Protein AF-A0A6P7G883-F1 (afdb_monomer_lite)

Secondary structure (DSSP, 8-state):
-EEEEETT---SSSSPEEEEE-------TT------PPPB-GGGGGSHHHHHHHHHHHHHH----TTS-HHHHHHHHHHHHHHHIIIII-BPPPPPTTTT--HHHHHHHHHHHHHHHHHHHS--HHHHHHHHHHHHHHHHHHHHHHHHHHHHHHHHHHTT-

pLDDT: mean 88.15, std 8.31, range [55.75, 97.44]

Foldseek 3Di:
DDKDWDLLDPPVDPDTDIDDDDDDPDDCVVVPPPPPDFAWQCVCVVDVVLVVQLVVQLVVQLDDDPVDDPVVSVVSSVVSNVCSRCVRRNGDDDPDPCPLCDPVLVVLVVQLSVLSVVCSVPPDPVSVVSNVVSVVVSVVSSVVSVVVVVVVVVVVVVVVD

Organism: NCBI:txid50390

Radius of gyration: 27.01 Å; chains: 1; bounding box: 56×46×68 Å

Structure (mmCIF, N/CA/C/O backbone):
data_AF-A0A6P7G883-F1
#
_entry.id   AF-A0A6P7G883-F1
#
loop_
_atom_site.group_PDB
_atom_site.id
_atom_site.type_symbol
_atom_site.label_atom_id
_atom_site.label_alt_id
_atom_site.label_comp_id
_atom_site.label_asym_id
_atom_site.label_entity_id
_atom_site.label_seq_id
_atom_site.pdbx_PDB_ins_code
_atom_site.Cartn_x
_atom_site.Cartn_y
_atom_site.Cartn_z
_atom_site.occupancy
_atom_site.B_iso_or_equiv
_atom_site.auth_seq_id
_atom_site.auth_comp_id
_atom_site.auth_asym_id
_atom_site.auth_atom_id
_atom_site.pdbx_PDB_model_num
ATOM 1 N N . MET A 1 1 ? 5.212 23.109 22.739 1.00 70.88 1 MET A N 1
ATOM 2 C CA . MET A 1 1 ? 4.879 21.811 22.111 1.00 70.88 1 MET A CA 1
ATOM 3 C C . MET A 1 1 ? 3.368 21.744 21.975 1.00 70.88 1 MET A C 1
ATOM 5 O O . MET A 1 1 ? 2.702 22.053 22.951 1.00 70.88 1 MET A O 1
ATOM 9 N N . ASP A 1 2 ? 2.843 21.407 20.795 1.00 84.94 2 ASP A N 1
ATOM 10 C CA . ASP A 1 2 ? 1.404 21.155 20.597 1.00 84.94 2 ASP A CA 1
ATOM 11 C C . ASP A 1 2 ? 1.162 19.650 20.790 1.00 84.94 2 ASP A C 1
ATOM 13 O O . ASP A 1 2 ? 1.708 18.840 20.034 1.00 84.94 2 ASP A O 1
ATOM 17 N N . VAL A 1 3 ? 0.418 19.292 21.840 1.00 90.25 3 VAL A N 1
ATOM 18 C CA . VAL A 1 3 ? 0.079 17.912 22.212 1.00 90.25 3 VAL A CA 1
ATOM 19 C C . VAL A 1 3 ? -1.433 17.755 22.136 1.00 90.25 3 VAL A C 1
ATOM 21 O O . VAL A 1 3 ? -2.174 18.509 22.763 1.00 90.25 3 VAL A O 1
ATOM 24 N N . ARG A 1 4 ? -1.904 16.755 21.387 1.00 92.75 4 ARG A N 1
ATOM 25 C CA . ARG A 1 4 ? -3.332 16.489 21.184 1.00 92.75 4 ARG A CA 1
ATOM 26 C C . ARG A 1 4 ? -3.667 15.042 21.496 1.00 92.75 4 ARG A C 1
ATOM 28 O O . ARG A 1 4 ? -2.953 14.126 21.097 1.00 92.75 4 ARG A O 1
ATOM 35 N N . THR A 1 5 ? -4.790 14.844 22.178 1.00 91.88 5 THR A N 1
ATOM 36 C CA . THR A 1 5 ? -5.357 13.513 22.425 1.00 91.88 5 THR A CA 1
ATOM 37 C C . THR A 1 5 ? -6.436 13.214 21.388 1.00 91.88 5 THR A C 1
ATOM 39 O O . THR A 1 5 ? -7.430 13.933 21.291 1.00 91.88 5 THR A O 1
ATOM 42 N N . TYR A 1 6 ? -6.281 12.125 20.645 1.00 90.38 6 TYR A N 1
ATOM 43 C CA . TYR A 1 6 ? -7.198 11.679 19.599 1.00 90.38 6 TYR A CA 1
ATOM 44 C C . TYR A 1 6 ? -8.185 10.650 20.156 1.00 90.38 6 TYR A C 1
ATOM 46 O O . TYR A 1 6 ? -8.093 9.456 19.886 1.00 90.38 6 TYR A O 1
ATOM 54 N N . ARG A 1 7 ? -9.167 11.114 20.938 1.00 84.88 7 ARG A N 1
ATOM 55 C CA . ARG A 1 7 ? -10.137 10.229 21.620 1.00 84.88 7 ARG A CA 1
ATOM 56 C C . ARG A 1 7 ? -11.018 9.407 20.669 1.00 84.88 7 ARG A C 1
ATOM 58 O O . ARG A 1 7 ? -11.497 8.344 21.050 1.00 84.88 7 ARG A O 1
ATOM 65 N N . GLY A 1 8 ? -11.219 9.889 19.441 1.00 85.94 8 GLY A N 1
ATOM 66 C CA . GLY A 1 8 ? -11.975 9.189 18.398 1.00 85.94 8 GLY A CA 1
ATOM 67 C C . GLY A 1 8 ? -11.165 8.160 17.603 1.00 85.94 8 GLY A C 1
ATOM 68 O O . GLY A 1 8 ? -11.762 7.370 16.876 1.00 85.94 8 GLY A O 1
ATOM 69 N N . ALA A 1 9 ? -9.833 8.150 17.729 1.00 89.25 9 ALA A N 1
ATOM 70 C CA . ALA A 1 9 ? -8.997 7.149 17.079 1.00 89.25 9 ALA A CA 1
ATOM 71 C C . ALA A 1 9 ? -9.072 5.835 17.865 1.00 89.25 9 ALA A C 1
ATOM 73 O O . ALA A 1 9 ? -8.617 5.751 19.006 1.00 89.25 9 ALA A O 1
ATOM 74 N N . ASN A 1 10 ? -9.660 4.811 17.249 1.00 90.50 10 ASN A N 1
ATOM 75 C CA . ASN A 1 10 ? -9.668 3.470 17.807 1.00 90.50 10 ASN A CA 1
ATOM 76 C C . ASN A 1 10 ? -8.361 2.755 17.443 1.00 90.50 10 ASN A C 1
ATOM 78 O O . ASN A 1 10 ? -8.186 2.318 16.308 1.00 90.50 10 ASN A O 1
ATOM 82 N N . ILE A 1 11 ? -7.456 2.640 18.413 1.00 88.56 11 ILE A N 1
ATOM 83 C CA . ILE A 1 11 ? -6.183 1.918 18.271 1.00 88.56 11 ILE A CA 1
ATOM 84 C C . ILE A 1 11 ? -6.230 0.514 18.896 1.00 88.56 11 ILE A C 1
ATOM 86 O O . ILE A 1 11 ? -5.191 -0.102 19.104 1.00 88.56 11 ILE A O 1
ATOM 90 N N . ASP A 1 12 ? -7.428 0.011 19.227 1.00 85.31 12 ASP A N 1
ATOM 91 C CA . ASP A 1 12 ? -7.653 -1.268 19.917 1.00 85.31 12 ASP A CA 1
ATOM 92 C C . ASP A 1 12 ? -6.891 -1.415 21.264 1.00 85.31 12 ASP A C 1
ATOM 94 O O . ASP A 1 12 ? -6.704 -2.539 21.738 1.00 85.31 12 ASP A O 1
ATOM 98 N N . SER A 1 13 ? -6.507 -0.294 21.894 1.00 85.25 13 SER A N 1
ATOM 99 C CA . SER A 1 13 ? -5.886 -0.190 23.227 1.00 85.25 13 SER A CA 1
ATOM 100 C C . SER A 1 13 ? -6.857 0.436 24.240 1.00 85.25 13 SER A C 1
ATOM 102 O O . SER A 1 13 ? -7.831 1.095 23.878 1.00 85.25 13 SER A O 1
ATOM 104 N N . ASP A 1 14 ? -6.592 0.206 25.521 1.00 83.38 14 ASP A N 1
ATOM 105 C CA . ASP A 1 14 ? -7.196 0.881 26.671 1.00 83.38 14 ASP A CA 1
ATOM 106 C C . ASP A 1 14 ? -6.712 2.334 26.857 1.00 83.38 14 ASP A C 1
ATOM 108 O O . ASP A 1 14 ? -7.336 3.098 27.596 1.00 83.38 14 ASP A O 1
ATOM 112 N N . HIS A 1 15 ? -5.655 2.739 26.147 1.00 88.94 15 HIS A N 1
ATOM 113 C CA . HIS A 1 15 ? -5.113 4.093 26.159 1.00 88.94 15 HIS A CA 1
ATOM 114 C C . HIS A 1 15 ? -5.606 4.924 24.968 1.00 88.94 15 HIS A C 1
ATOM 116 O O . HIS A 1 15 ? -5.881 4.416 23.878 1.00 88.94 15 HIS A O 1
ATOM 122 N N . PHE A 1 16 ? -5.681 6.244 25.157 1.00 89.12 16 PHE A N 1
ATOM 123 C CA . PHE A 1 16 ? -5.929 7.164 24.051 1.00 89.12 16 PHE A CA 1
ATOM 124 C C . PHE A 1 16 ? -4.658 7.404 23.242 1.00 89.12 16 PHE A C 1
ATOM 126 O O . PHE A 1 16 ? -3.573 7.569 23.798 1.00 89.12 16 PHE A O 1
ATOM 133 N N . LEU A 1 17 ? -4.812 7.522 21.924 1.00 91.81 17 LEU A N 1
ATOM 134 C CA . LEU A 1 17 ? -3.730 7.973 21.062 1.00 91.81 17 LEU A CA 1
ATOM 135 C C . LEU A 1 17 ? -3.397 9.437 21.380 1.00 91.81 17 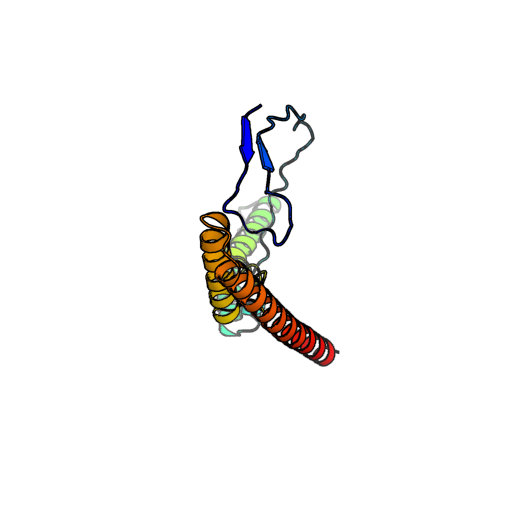LEU A C 1
ATOM 137 O O . LEU A 1 17 ? -4.238 10.323 21.212 1.00 91.81 17 LEU A O 1
ATOM 141 N N . VAL A 1 18 ? -2.164 9.700 21.806 1.00 92.88 18 VAL A N 1
ATOM 142 C CA . VAL A 1 18 ? -1.644 11.053 22.032 1.00 92.88 18 VAL A CA 1
ATOM 143 C C . VAL A 1 18 ? -0.599 11.353 20.967 1.00 92.88 18 VAL A C 1
ATOM 145 O O . VAL A 1 18 ? 0.360 10.606 20.800 1.00 92.88 18 VAL A O 1
ATOM 148 N N . GLY A 1 19 ? -0.791 12.444 20.228 1.00 92.75 19 GLY A N 1
ATOM 149 C CA . GLY A 1 19 ? 0.155 12.913 19.222 1.00 92.75 19 GLY A CA 1
ATOM 150 C C . GLY A 1 19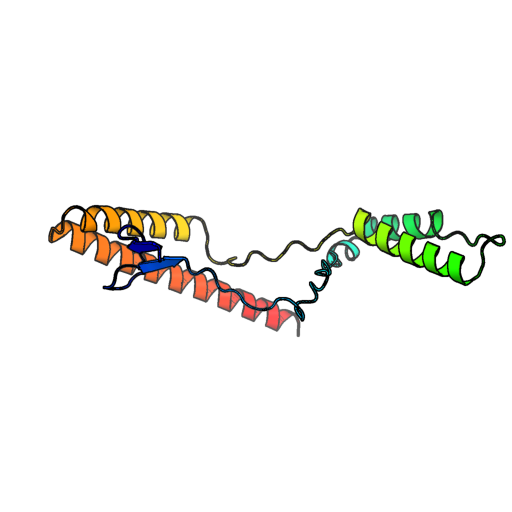 ? 0.757 14.251 19.623 1.00 92.75 19 GLY A C 1
ATOM 151 O O . GLY A 1 19 ? 0.040 15.152 20.055 1.00 92.75 19 GLY A O 1
ATOM 152 N N . THR A 1 20 ? 2.069 14.393 19.448 1.00 93.69 20 THR A N 1
ATOM 153 C CA . THR A 1 20 ? 2.793 15.656 19.634 1.00 93.69 20 THR A CA 1
ATOM 154 C C . THR A 1 20 ? 3.493 16.054 18.344 1.00 93.69 20 THR A C 1
ATOM 156 O O . THR A 1 20 ? 3.994 15.200 17.609 1.00 93.69 20 THR A O 1
ATOM 159 N N . ARG A 1 21 ? 3.533 17.355 18.048 1.00 89.94 21 ARG A N 1
ATOM 160 C CA . ARG A 1 21 ? 4.289 17.883 16.908 1.00 89.94 21 ARG A CA 1
ATOM 161 C C . ARG A 1 21 ? 5.626 18.436 17.387 1.00 89.94 21 ARG A C 1
ATOM 163 O O . ARG A 1 21 ? 5.681 19.482 18.032 1.00 89.94 21 ARG A O 1
ATOM 170 N N . ILE A 1 22 ? 6.709 17.758 17.013 1.00 88.25 22 ILE A N 1
ATOM 171 C CA . ILE A 1 22 ? 8.081 18.170 17.326 1.00 88.25 22 ILE A CA 1
ATOM 172 C C . ILE A 1 22 ? 8.765 18.634 16.040 1.00 88.25 22 ILE A C 1
ATOM 174 O O . ILE A 1 22 ? 8.775 17.925 15.035 1.00 88.25 22 ILE A O 1
ATOM 178 N N . ARG A 1 23 ? 9.353 19.836 16.061 1.00 85.00 23 ARG A N 1
ATOM 179 C CA . ARG A 1 23 ? 10.221 20.321 14.981 1.00 85.00 23 ARG A CA 1
ATOM 180 C C . ARG A 1 23 ? 11.661 19.961 15.318 1.00 85.00 23 ARG A C 1
ATOM 182 O O . ARG A 1 23 ? 12.329 20.695 16.039 1.00 85.00 23 ARG A O 1
ATOM 189 N N . ALA A 1 24 ? 12.137 18.841 14.793 1.00 81.19 24 ALA A N 1
ATOM 190 C CA . ALA A 1 24 ? 13.531 18.458 14.952 1.00 81.19 24 ALA A CA 1
ATOM 191 C C . ALA A 1 24 ? 14.412 19.279 13.989 1.00 81.19 24 ALA A C 1
ATOM 193 O O . ALA A 1 24 ? 14.169 19.299 12.781 1.00 81.19 24 ALA A O 1
ATOM 194 N N . ARG A 1 25 ? 15.431 19.973 14.512 1.00 82.94 25 ARG A N 1
ATOM 195 C CA . ARG A 1 25 ? 16.478 20.632 13.708 1.00 82.94 25 ARG A CA 1
ATOM 196 C C . ARG A 1 25 ? 17.602 19.633 13.429 1.00 82.94 25 ARG A C 1
ATOM 198 O O . ARG A 1 25 ? 18.707 19.772 13.935 1.00 82.94 25 ARG A O 1
ATOM 205 N N . ILE A 1 26 ? 17.283 18.579 12.685 1.00 81.38 26 ILE A N 1
ATOM 206 C CA . ILE A 1 26 ? 18.266 17.558 12.307 1.00 81.38 26 ILE A CA 1
ATOM 207 C C . ILE A 1 26 ? 19.018 18.063 11.077 1.00 81.38 26 ILE A C 1
ATOM 209 O O . ILE A 1 26 ? 18.398 18.551 10.129 1.00 81.38 26 ILE A O 1
ATOM 213 N N . SER A 1 27 ? 20.349 17.961 11.097 1.00 79.88 27 SER A N 1
ATOM 214 C CA . SER A 1 27 ? 21.173 18.293 9.936 1.00 79.88 27 SER A CA 1
ATOM 215 C C . SER A 1 27 ? 20.809 17.382 8.763 1.00 79.88 27 SER A C 1
ATOM 217 O O . SER A 1 27 ? 20.919 16.161 8.851 1.00 79.88 27 SER A O 1
ATOM 219 N N . ASN A 1 28 ? 20.388 17.985 7.652 1.00 71.56 28 ASN A N 1
ATOM 220 C CA . ASN A 1 28 ? 20.156 17.283 6.389 1.00 71.56 28 ASN A CA 1
ATOM 221 C C . ASN A 1 28 ? 21.397 17.305 5.483 1.00 71.56 28 ASN A C 1
ATOM 223 O O . ASN A 1 28 ? 21.291 16.918 4.326 1.00 71.56 28 ASN A O 1
ATOM 227 N N . ALA A 1 29 ? 22.560 17.741 5.985 1.00 76.94 29 ALA A N 1
ATOM 228 C CA . ALA A 1 29 ? 23.768 17.931 5.176 1.00 76.94 29 ALA A CA 1
ATOM 229 C C . ALA A 1 29 ? 24.236 16.651 4.458 1.00 76.94 29 ALA A C 1
ATOM 231 O O . ALA A 1 29 ? 24.806 16.734 3.382 1.00 76.94 29 ALA A O 1
ATOM 232 N N . LYS A 1 30 ? 23.956 15.470 5.028 1.00 68.25 30 LYS A N 1
ATOM 233 C CA . LYS A 1 30 ? 24.267 14.157 4.427 1.00 68.25 30 LYS A CA 1
ATOM 234 C C . LYS A 1 30 ? 23.072 13.486 3.750 1.00 68.25 30 LYS A C 1
ATOM 236 O O . LYS A 1 30 ? 23.163 12.337 3.332 1.00 68.25 30 LYS A O 1
ATOM 241 N N . LYS A 1 31 ? 21.914 14.148 3.703 1.00 68.88 31 LYS A N 1
ATOM 242 C CA . LYS A 1 31 ? 20.705 13.575 3.116 1.00 68.88 31 LYS A CA 1
ATOM 243 C C . LYS A 1 31 ? 20.725 13.850 1.619 1.00 68.88 31 LYS A C 1
ATOM 245 O O . LYS A 1 31 ? 19.962 14.679 1.127 1.00 68.88 31 LYS A O 1
ATOM 250 N N . GLU A 1 32 ? 21.606 13.152 0.910 1.00 71.56 32 GLU A N 1
ATOM 251 C CA . GLU A 1 32 ? 21.487 13.034 -0.536 1.00 71.56 32 GLU A CA 1
ATOM 252 C C . GLU A 1 32 ? 20.108 12.439 -0.807 1.00 71.56 32 GLU A C 1
ATOM 254 O O . GLU A 1 32 ? 19.792 11.312 -0.413 1.00 71.56 32 GLU A O 1
ATOM 259 N N . ARG A 1 33 ? 19.214 13.249 -1.379 1.00 65.06 33 ARG A N 1
ATOM 260 C CA . ARG A 1 33 ? 17.953 12.732 -1.892 1.00 65.06 33 ARG A CA 1
ATOM 261 C C . ARG A 1 33 ? 18.340 11.844 -3.060 1.00 65.06 33 ARG A C 1
ATOM 263 O O . ARG A 1 33 ? 18.535 12.354 -4.157 1.00 65.06 33 ARG A O 1
ATOM 270 N N . SER A 1 34 ? 18.464 10.541 -2.822 1.00 65.62 34 SER A N 1
ATOM 271 C CA . SER A 1 34 ? 18.529 9.607 -3.933 1.00 65.62 34 SER A CA 1
ATOM 272 C C . SER A 1 34 ? 17.288 9.851 -4.784 1.00 65.62 34 SER A C 1
ATOM 274 O O . SER A 1 34 ? 16.154 9.894 -4.285 1.00 65.62 34 SER A O 1
ATOM 276 N N . THR A 1 35 ? 17.506 10.116 -6.066 1.00 68.50 35 THR A N 1
ATOM 277 C CA . THR A 1 35 ? 16.425 10.101 -7.038 1.00 68.50 35 THR A CA 1
ATOM 278 C C . THR A 1 35 ? 15.858 8.691 -6.983 1.00 68.50 35 THR A C 1
ATOM 280 O O . THR A 1 35 ? 16.546 7.714 -7.271 1.00 68.50 35 THR A O 1
ATOM 283 N N . LYS A 1 36 ? 14.625 8.558 -6.485 1.00 68.00 36 LYS A N 1
ATOM 284 C CA . LYS A 1 36 ? 13.959 7.258 -6.457 1.00 68.00 36 LYS A CA 1
ATOM 285 C C . LYS A 1 36 ? 13.845 6.792 -7.901 1.00 68.00 36 LYS A C 1
ATOM 287 O O . LYS A 1 36 ? 13.099 7.391 -8.671 1.00 68.00 36 LYS A O 1
ATOM 292 N N . THR A 1 37 ? 14.588 5.756 -8.263 1.00 69.69 37 THR A N 1
ATOM 293 C CA . THR A 1 37 ? 14.426 5.100 -9.553 1.00 69.69 37 THR A CA 1
ATOM 294 C C . THR A 1 37 ? 13.078 4.390 -9.540 1.00 69.69 37 THR A C 1
ATOM 296 O O . THR A 1 37 ? 12.807 3.528 -8.701 1.00 69.69 37 THR A O 1
ATOM 299 N N . THR A 1 38 ? 12.179 4.812 -10.423 1.00 78.19 38 THR A N 1
ATOM 300 C CA . THR A 1 38 ? 10.926 4.102 -10.666 1.00 78.19 38 THR A CA 1
ATOM 301 C C . THR A 1 38 ? 11.249 2.820 -11.415 1.00 78.19 38 THR A C 1
ATOM 303 O O . THR A 1 38 ? 11.945 2.857 -12.430 1.00 78.19 38 THR A O 1
ATOM 306 N N . ARG A 1 39 ? 10.767 1.682 -10.914 1.00 85.25 39 ARG A N 1
ATOM 307 C CA . ARG A 1 39 ? 10.838 0.425 -11.663 1.00 85.25 39 ARG A CA 1
ATOM 308 C C . ARG A 1 39 ? 9.966 0.533 -12.906 1.00 85.25 39 ARG A C 1
ATOM 310 O O . ARG A 1 39 ? 8.929 1.190 -12.860 1.00 85.25 39 ARG A O 1
ATOM 317 N N . LEU A 1 40 ? 10.403 -0.082 -13.996 1.00 88.88 40 LEU A N 1
ATOM 318 C CA . LEU A 1 40 ? 9.652 -0.148 -15.246 1.00 88.88 40 LEU A CA 1
ATOM 319 C C . LEU A 1 40 ? 8.758 -1.385 -15.249 1.00 88.88 40 LEU A C 1
ATOM 321 O O . LEU A 1 40 ? 9.127 -2.414 -14.683 1.00 88.88 40 LEU A O 1
ATOM 325 N N . ASN A 1 41 ? 7.610 -1.300 -15.914 1.00 88.12 41 ASN A N 1
ATOM 326 C CA . ASN A 1 41 ? 6.691 -2.426 -16.034 1.00 88.12 41 ASN A CA 1
ATOM 327 C C . ASN A 1 41 ? 7.173 -3.448 -17.084 1.00 88.12 41 ASN A C 1
ATOM 329 O O . ASN A 1 41 ? 6.705 -3.476 -18.222 1.00 88.12 41 ASN A O 1
ATOM 333 N N . ILE A 1 42 ? 8.128 -4.294 -16.694 1.00 89.31 42 ILE A N 1
ATOM 334 C CA . ILE A 1 42 ? 8.730 -5.320 -17.564 1.00 89.31 42 ILE A CA 1
ATOM 335 C C . ILE A 1 42 ? 7.700 -6.380 -17.987 1.00 89.31 42 ILE A C 1
ATOM 337 O O . ILE A 1 42 ? 7.847 -6.990 -19.043 1.00 89.31 42 ILE A O 1
ATOM 341 N N . GLU A 1 43 ? 6.621 -6.577 -17.224 1.00 87.56 43 GLU A N 1
ATOM 342 C CA . GLU A 1 43 ? 5.582 -7.559 -17.560 1.00 87.56 43 GLU A CA 1
ATOM 343 C C . GLU A 1 43 ? 4.922 -7.285 -18.913 1.00 87.56 43 GLU A C 1
ATOM 345 O O . GLU A 1 43 ? 4.517 -8.224 -19.598 1.00 87.56 43 GLU A O 1
ATOM 350 N N . LEU A 1 44 ? 4.878 -6.019 -19.346 1.00 89.12 44 LEU A N 1
ATOM 351 C CA . LEU A 1 44 ? 4.330 -5.646 -20.649 1.00 89.12 44 LEU A CA 1
ATOM 352 C C . LEU A 1 44 ? 5.123 -6.238 -21.819 1.00 89.12 44 LEU A C 1
ATOM 354 O O . LEU A 1 44 ? 4.538 -6.445 -22.880 1.00 89.12 44 LEU A O 1
ATOM 358 N N . LEU A 1 45 ? 6.405 -6.571 -21.626 1.00 90.44 45 LEU A N 1
ATOM 359 C CA . LEU A 1 45 ? 7.235 -7.239 -22.636 1.00 90.44 45 LEU A CA 1
ATOM 360 C C . LEU A 1 45 ? 6.874 -8.718 -22.831 1.00 90.44 45 LEU A C 1
ATOM 362 O O . LEU A 1 45 ? 7.346 -9.335 -23.778 1.00 90.44 45 LEU A O 1
ATOM 366 N N . LYS A 1 46 ? 6.012 -9.301 -21.988 1.00 90.31 46 LYS A N 1
ATOM 367 C CA . LYS A 1 46 ? 5.429 -10.623 -22.270 1.00 90.31 46 LYS A CA 1
ATOM 368 C C . LYS A 1 46 ? 4.415 -10.565 -23.420 1.00 90.31 46 LYS A C 1
ATOM 370 O O . LYS A 1 46 ? 4.115 -11.597 -24.011 1.00 90.31 46 LYS A O 1
ATOM 375 N N . ASN A 1 47 ? 3.873 -9.383 -23.732 1.00 91.81 47 ASN A N 1
ATOM 376 C CA . ASN A 1 47 ? 2.956 -9.196 -24.852 1.00 91.81 47 ASN A CA 1
ATOM 377 C C . ASN A 1 47 ? 3.750 -8.910 -26.143 1.00 91.81 47 ASN A C 1
ATOM 379 O O . ASN A 1 47 ? 4.456 -7.897 -26.194 1.00 91.81 47 ASN A O 1
ATOM 383 N N . PRO A 1 48 ? 3.597 -9.729 -27.203 1.00 91.88 48 PRO A N 1
ATOM 384 C CA . PRO A 1 48 ? 4.338 -9.553 -28.452 1.00 91.88 48 PRO A CA 1
ATOM 385 C C . PRO A 1 48 ? 4.117 -8.177 -29.099 1.00 91.88 48 PRO A C 1
ATOM 387 O O . PRO A 1 48 ? 5.054 -7.605 -29.644 1.00 91.88 48 PRO A O 1
ATOM 390 N N . GLN A 1 49 ? 2.923 -7.588 -28.967 1.00 92.31 49 GLN A N 1
ATOM 391 C CA . GLN A 1 49 ? 2.625 -6.268 -29.539 1.00 92.31 49 GLN A CA 1
ATOM 392 C C . GLN A 1 49 ? 3.423 -5.142 -28.870 1.00 92.31 49 GLN A C 1
ATOM 394 O O . GLN A 1 49 ? 3.817 -4.174 -29.517 1.00 92.31 49 GLN A O 1
ATOM 399 N N . THR A 1 50 ? 3.655 -5.242 -27.559 1.00 90.56 50 THR A N 1
ATOM 400 C CA . THR A 1 50 ? 4.469 -4.261 -26.829 1.00 90.56 50 THR A CA 1
ATOM 401 C C . THR A 1 50 ? 5.931 -4.380 -27.235 1.00 90.56 50 THR A C 1
ATOM 403 O O . THR A 1 50 ? 6.597 -3.362 -27.410 1.00 90.56 50 THR A O 1
ATOM 406 N N . VAL A 1 51 ? 6.419 -5.615 -27.396 1.00 92.50 51 VAL A N 1
ATOM 407 C CA . VAL A 1 51 ? 7.791 -5.890 -27.843 1.00 92.50 51 VAL A CA 1
ATOM 408 C C . VAL A 1 51 ? 8.028 -5.276 -29.216 1.00 92.50 51 VAL A C 1
ATOM 410 O O . VAL A 1 51 ? 8.989 -4.532 -29.381 1.00 92.50 51 VAL A O 1
ATOM 413 N N . GLU A 1 52 ? 7.113 -5.501 -30.157 1.00 93.44 52 GLU A N 1
ATOM 414 C CA . GLU A 1 52 ? 7.196 -4.944 -31.508 1.00 93.44 52 GLU A CA 1
ATOM 415 C C . GLU A 1 52 ? 7.211 -3.408 -31.490 1.00 93.44 52 GLU A C 1
ATOM 417 O O . GLU A 1 52 ? 8.074 -2.779 -32.095 1.00 93.44 52 GLU A O 1
ATOM 422 N N . ARG A 1 53 ? 6.320 -2.770 -30.717 1.00 92.19 53 ARG A N 1
ATOM 423 C CA . ARG A 1 53 ? 6.320 -1.303 -30.555 1.00 92.19 53 ARG A CA 1
ATOM 424 C C . ARG A 1 53 ? 7.630 -0.778 -29.974 1.00 92.19 53 ARG A C 1
ATOM 426 O O . ARG A 1 53 ? 8.095 0.284 -30.382 1.00 92.19 53 ARG A O 1
ATOM 433 N N . PHE A 1 54 ? 8.203 -1.500 -29.015 1.00 91.88 54 PHE A N 1
ATOM 434 C CA . PHE A 1 54 ? 9.463 -1.133 -28.380 1.00 91.88 54 PHE A CA 1
ATOM 435 C C . PHE A 1 54 ? 10.642 -1.246 -29.349 1.00 91.88 54 PHE A C 1
ATOM 437 O O . PHE A 1 54 ? 11.447 -0.320 -29.435 1.00 91.88 54 PHE A O 1
ATOM 444 N N . GLN A 1 55 ? 10.704 -2.333 -30.120 1.00 91.88 55 GLN A N 1
ATOM 445 C CA . GLN A 1 55 ? 11.705 -2.534 -31.168 1.00 91.88 55 GLN A CA 1
ATOM 446 C C . GLN A 1 55 ? 11.600 -1.455 -32.247 1.00 91.88 55 GLN A C 1
ATOM 448 O O . GLN A 1 55 ? 12.579 -0.754 -32.487 1.00 91.88 55 GLN A O 1
ATOM 453 N N . ASN A 1 56 ? 10.398 -1.218 -32.780 1.00 92.44 56 ASN A N 1
ATOM 454 C CA . ASN A 1 56 ? 10.157 -0.188 -33.792 1.00 92.44 56 ASN A CA 1
ATOM 455 C C . ASN A 1 56 ? 10.576 1.209 -33.309 1.00 92.44 56 ASN A C 1
ATOM 457 O O . ASN A 1 56 ? 11.156 1.986 -34.068 1.00 92.44 56 ASN A O 1
ATOM 461 N N . TYR A 1 57 ? 10.320 1.543 -32.038 1.00 91.50 57 TYR A N 1
ATOM 462 C CA . TYR A 1 57 ? 10.746 2.822 -31.468 1.00 91.50 57 TYR A CA 1
ATOM 463 C C . TYR A 1 57 ? 12.273 2.948 -31.426 1.00 91.50 57 TYR A C 1
ATOM 465 O O . TYR A 1 57 ? 12.807 4.012 -31.737 1.00 91.50 57 TYR A O 1
ATOM 473 N N . ILE A 1 58 ? 12.983 1.887 -31.034 1.00 90.56 58 ILE A N 1
ATOM 474 C CA . ILE A 1 58 ? 14.449 1.895 -30.994 1.00 90.56 58 ILE A CA 1
ATOM 475 C C . ILE A 1 58 ? 15.017 1.982 -32.408 1.00 90.56 58 ILE A C 1
ATOM 477 O O . ILE A 1 58 ? 15.870 2.827 -32.650 1.00 90.56 58 ILE A O 1
ATOM 481 N N . GLU A 1 59 ? 14.529 1.167 -33.338 1.00 88.62 59 GLU A N 1
ATOM 482 C CA . GLU A 1 59 ? 15.007 1.150 -34.725 1.00 88.62 59 GLU A CA 1
ATOM 483 C C . GLU A 1 59 ? 14.807 2.500 -35.420 1.00 88.62 59 GLU A C 1
ATOM 485 O O . GLU A 1 59 ? 15.685 2.959 -36.147 1.00 88.62 59 GLU A O 1
ATOM 490 N N . THR A 1 60 ? 13.694 3.182 -35.139 1.00 88.00 60 THR A N 1
ATOM 491 C CA . THR A 1 60 ? 13.403 4.496 -35.728 1.00 88.00 60 THR A CA 1
ATOM 492 C C . THR A 1 60 ? 14.271 5.610 -35.136 1.00 88.00 60 THR A C 1
ATOM 494 O O . THR A 1 60 ? 14.657 6.531 -35.851 1.00 88.00 60 THR A O 1
ATOM 497 N N . ASN A 1 61 ? 14.567 5.565 -33.831 1.00 85.25 61 ASN A N 1
ATOM 498 C CA . ASN A 1 61 ? 15.193 6.693 -33.129 1.00 85.25 61 ASN A CA 1
ATOM 499 C C . ASN A 1 61 ? 16.704 6.520 -32.893 1.00 85.25 61 ASN A C 1
ATOM 501 O O . ASN A 1 61 ? 17.423 7.512 -32.793 1.00 85.25 61 ASN A O 1
ATOM 505 N N . CYS A 1 62 ? 17.220 5.291 -32.814 1.00 81.88 62 CYS A N 1
ATOM 506 C CA . CYS A 1 62 ? 18.647 5.000 -32.628 1.00 81.88 62 CYS A CA 1
ATOM 507 C C . CYS A 1 62 ? 19.377 4.849 -33.970 1.00 81.88 62 CYS A C 1
ATOM 509 O O . CYS A 1 62 ? 19.979 3.814 -34.252 1.00 81.88 62 CYS A O 1
ATOM 511 N N . ILE A 1 63 ? 19.339 5.895 -34.795 1.00 80.81 63 ILE A N 1
ATOM 512 C CA . ILE A 1 63 ? 20.074 5.946 -36.064 1.00 80.81 63 ILE A CA 1
ATOM 513 C C . ILE A 1 63 ? 21.488 6.470 -35.801 1.00 80.81 63 ILE A C 1
ATOM 515 O O . ILE A 1 63 ? 21.667 7.479 -35.122 1.00 80.81 63 ILE A O 1
ATOM 519 N N . ILE A 1 64 ? 22.505 5.805 -36.351 1.00 77.25 64 ILE A N 1
ATOM 520 C CA . ILE A 1 64 ? 23.895 6.265 -36.255 1.00 77.25 64 ILE A CA 1
ATOM 521 C C . ILE A 1 64 ? 24.043 7.539 -37.091 1.00 77.25 64 ILE A C 1
ATOM 523 O O . ILE A 1 64 ? 23.829 7.525 -38.300 1.00 77.25 64 ILE A O 1
ATOM 527 N N . ASN A 1 65 ? 24.416 8.642 -36.444 1.00 77.94 65 ASN A N 1
ATOM 528 C CA . ASN A 1 65 ? 24.710 9.901 -37.119 1.00 77.94 65 ASN A CA 1
ATOM 529 C C . ASN A 1 65 ? 26.226 10.115 -37.148 1.00 77.94 65 ASN A C 1
ATOM 531 O O . ASN A 1 65 ? 26.837 10.385 -36.114 1.00 77.94 65 ASN A O 1
ATOM 535 N N . GLU A 1 66 ? 26.823 9.996 -38.333 1.00 78.06 66 GLU A N 1
ATOM 536 C CA . GLU A 1 66 ? 28.273 10.111 -38.558 1.00 78.06 66 GLU A CA 1
ATOM 537 C C . GLU A 1 66 ? 28.841 11.496 -38.210 1.00 78.06 66 GLU A C 1
ATOM 539 O O . GLU A 1 66 ? 30.043 11.636 -38.006 1.00 78.06 66 GLU A O 1
ATOM 544 N N . ASN A 1 67 ? 27.983 12.513 -38.081 1.00 80.94 67 ASN A N 1
ATOM 545 C CA . ASN A 1 67 ? 28.387 13.865 -37.693 1.00 80.94 67 ASN A CA 1
ATOM 546 C C . ASN A 1 67 ? 28.516 14.054 -36.174 1.00 80.94 67 ASN A C 1
ATOM 548 O O . ASN A 1 67 ? 28.971 15.106 -35.729 1.00 80.94 67 ASN A O 1
ATOM 552 N N . LEU A 1 68 ? 28.082 13.073 -35.377 1.00 83.19 68 LEU A N 1
ATOM 553 C CA . LEU A 1 68 ? 28.181 13.104 -33.922 1.00 83.19 68 LEU A CA 1
ATOM 554 C C . LEU A 1 68 ? 29.442 12.386 -33.454 1.00 83.19 68 LEU A C 1
ATOM 556 O O . LEU A 1 68 ? 29.843 11.356 -33.998 1.00 83.19 68 LEU A O 1
ATOM 560 N N . THR A 1 69 ? 30.032 12.889 -32.377 1.00 89.62 69 THR A N 1
ATOM 561 C CA . THR A 1 69 ? 31.096 12.172 -31.678 1.00 89.62 69 THR A CA 1
ATOM 562 C C . THR A 1 69 ? 30.563 10.875 -31.070 1.00 89.62 69 THR A C 1
ATOM 564 O O . THR A 1 69 ? 29.381 10.747 -30.747 1.00 89.62 69 THR A O 1
ATOM 567 N N . ILE A 1 70 ? 31.454 9.913 -30.823 1.00 87.06 70 ILE A N 1
ATOM 568 C CA . ILE A 1 70 ? 31.104 8.627 -30.193 1.00 87.06 70 ILE A CA 1
ATOM 569 C C . ILE A 1 70 ? 30.365 8.838 -28.858 1.00 87.06 70 ILE A C 1
ATOM 571 O O . ILE A 1 70 ? 29.419 8.117 -28.540 1.00 87.06 70 ILE A O 1
ATOM 575 N N . SER A 1 71 ? 30.762 9.853 -28.081 1.00 89.75 71 SER A N 1
ATOM 576 C CA . SER A 1 71 ? 30.114 10.174 -26.805 1.00 89.75 71 SER A CA 1
ATOM 577 C C . SER A 1 71 ? 28.680 10.674 -26.990 1.00 89.75 71 SER A C 1
ATOM 579 O O . SER A 1 71 ? 27.799 10.312 -26.213 1.00 89.75 71 SER A O 1
ATOM 581 N N . GLU A 1 72 ? 28.437 11.499 -28.006 1.00 87.00 72 GLU A N 1
ATOM 582 C CA . GLU A 1 72 ? 27.105 12.026 -28.319 1.00 87.00 72 GLU A CA 1
ATOM 583 C C . GLU A 1 72 ? 26.195 10.934 -28.883 1.00 87.00 72 GLU A C 1
ATOM 585 O O . GLU A 1 72 ? 25.034 10.841 -28.487 1.00 87.00 72 GLU A O 1
ATOM 590 N N . GLN A 1 73 ? 26.734 10.054 -29.731 1.00 86.00 73 GLN A N 1
ATOM 591 C CA . GLN A 1 73 ? 26.015 8.880 -30.229 1.00 86.00 73 GLN A CA 1
ATOM 592 C C . GLN A 1 73 ? 25.583 7.960 -29.081 1.00 86.00 73 GLN A C 1
ATOM 594 O O . GLN A 1 73 ? 24.437 7.512 -29.034 1.00 86.00 73 GLN A O 1
ATOM 599 N N . TRP A 1 74 ? 26.475 7.713 -28.118 1.00 89.19 74 TRP A N 1
ATOM 600 C CA . TRP A 1 74 ? 26.150 6.910 -26.943 1.00 89.19 74 TRP A CA 1
ATOM 601 C C . TRP A 1 74 ? 25.053 7.550 -26.087 1.00 89.19 74 TRP A C 1
ATOM 603 O O . TRP A 1 74 ? 24.104 6.870 -25.687 1.00 89.19 74 TRP A O 1
ATOM 613 N N . GLU A 1 75 ? 25.153 8.854 -25.818 1.00 89.50 75 GLU A N 1
ATOM 614 C CA . GLU A 1 75 ? 24.168 9.545 -24.986 1.00 89.50 75 GLU A CA 1
ATOM 615 C C . GLU A 1 75 ? 22.796 9.604 -25.673 1.00 89.50 75 GLU A C 1
ATOM 617 O O . GLU A 1 75 ? 21.773 9.405 -25.016 1.00 89.50 75 GLU A O 1
ATOM 622 N N . MET A 1 76 ? 22.768 9.764 -26.998 1.00 88.56 76 MET A N 1
ATOM 623 C CA . MET A 1 76 ? 21.551 9.670 -27.803 1.00 88.56 76 MET A CA 1
ATOM 624 C C . MET A 1 76 ? 20.908 8.282 -27.695 1.00 88.56 76 MET A C 1
ATOM 626 O O . MET A 1 76 ? 19.743 8.185 -27.311 1.00 88.56 76 MET A O 1
ATOM 630 N N . CYS A 1 77 ? 21.659 7.203 -27.943 1.00 88.69 77 CYS A N 1
ATOM 631 C CA . CYS A 1 77 ? 21.144 5.834 -27.822 1.00 88.69 77 CYS A CA 1
ATOM 632 C C . CYS A 1 77 ? 20.593 5.552 -26.419 1.00 88.69 77 CYS A C 1
ATOM 634 O O . CYS A 1 77 ? 19.495 5.020 -26.254 1.00 88.69 77 CYS A O 1
ATOM 636 N N . LYS A 1 78 ? 21.335 5.953 -25.387 1.00 91.00 78 LYS A N 1
ATOM 637 C CA . LYS A 1 78 ? 20.935 5.797 -23.987 1.00 91.00 78 LYS A CA 1
ATOM 638 C C . LYS A 1 78 ? 19.644 6.550 -23.664 1.00 91.00 78 LYS A C 1
ATOM 640 O O . LYS A 1 78 ? 18.797 6.001 -22.958 1.00 91.00 78 LYS A O 1
ATOM 645 N N . ASN A 1 79 ? 19.491 7.782 -24.143 1.00 90.88 79 ASN A N 1
ATOM 646 C CA . ASN A 1 79 ? 18.284 8.574 -23.908 1.00 90.88 79 ASN A CA 1
ATOM 647 C C . ASN A 1 79 ? 17.091 8.010 -24.678 1.00 90.88 79 ASN A C 1
ATOM 649 O O . ASN A 1 79 ? 16.047 7.796 -24.075 1.00 90.88 79 ASN A O 1
ATOM 653 N N . ASN A 1 80 ? 17.278 7.614 -25.935 1.00 91.69 80 ASN A N 1
ATOM 654 C CA . ASN A 1 80 ? 16.231 6.977 -26.730 1.00 91.69 80 ASN A CA 1
ATOM 655 C C . ASN A 1 80 ? 15.723 5.676 -26.099 1.00 91.69 80 ASN A C 1
ATOM 657 O O . ASN A 1 80 ? 14.516 5.456 -26.041 1.00 91.69 80 ASN A O 1
ATOM 661 N N . ILE A 1 81 ? 16.615 4.831 -25.570 1.00 90.94 81 ILE A N 1
ATOM 662 C CA . ILE A 1 81 ? 16.221 3.604 -24.858 1.00 90.94 81 ILE A CA 1
ATOM 663 C C . ILE A 1 81 ? 15.437 3.943 -23.584 1.00 90.94 81 ILE A C 1
ATOM 665 O O . ILE A 1 81 ? 14.426 3.302 -23.289 1.00 90.94 81 ILE A O 1
ATOM 669 N N . LYS A 1 82 ? 15.875 4.953 -22.822 1.00 90.25 82 LYS A N 1
ATOM 670 C CA . LYS A 1 82 ? 15.147 5.410 -21.630 1.00 90.25 82 LYS A CA 1
ATOM 671 C C . LYS A 1 82 ? 13.770 5.962 -21.985 1.00 90.25 82 LYS A C 1
ATOM 673 O O . LYS A 1 82 ? 12.812 5.662 -21.280 1.00 90.25 82 LYS A O 1
ATOM 678 N N . ASP A 1 83 ? 13.662 6.721 -23.066 1.00 91.25 83 ASP A N 1
ATOM 679 C CA . ASP A 1 83 ? 12.404 7.303 -23.523 1.00 91.25 83 ASP A CA 1
ATOM 680 C C . ASP A 1 83 ? 11.456 6.225 -24.040 1.00 91.25 83 ASP A C 1
ATOM 682 O O . ASP A 1 83 ? 10.292 6.206 -23.647 1.00 91.25 83 ASP A O 1
ATOM 686 N N . ALA A 1 84 ? 11.957 5.259 -24.816 1.00 91.56 84 ALA A N 1
ATOM 687 C CA . ALA A 1 84 ? 11.198 4.079 -25.224 1.00 91.56 84 ALA A CA 1
ATOM 688 C C . ALA A 1 84 ? 10.637 3.345 -24.000 1.00 91.56 84 ALA A C 1
ATOM 690 O O . ALA A 1 84 ? 9.449 3.031 -23.928 1.00 91.56 84 ALA A O 1
ATOM 691 N N . ALA A 1 85 ? 11.489 3.118 -22.998 1.00 90.31 85 ALA A N 1
ATOM 692 C CA . ALA A 1 85 ? 11.107 2.434 -21.774 1.00 90.31 85 ALA A CA 1
ATOM 693 C C . ALA A 1 85 ? 10.058 3.220 -20.978 1.00 90.31 85 ALA A C 1
ATOM 695 O O . ALA A 1 85 ? 9.060 2.645 -20.546 1.00 90.31 85 ALA A O 1
ATOM 696 N N . ASN A 1 86 ? 10.228 4.532 -20.830 1.00 89.44 86 ASN A N 1
ATOM 697 C CA . ASN A 1 86 ? 9.279 5.375 -20.109 1.00 89.44 86 ASN A CA 1
ATOM 698 C C . ASN A 1 86 ? 7.937 5.519 -20.843 1.00 89.44 86 ASN A C 1
ATOM 700 O O . ASN A 1 86 ? 6.896 5.501 -20.191 1.00 89.44 86 ASN A O 1
ATOM 704 N N . ASN A 1 87 ? 7.946 5.633 -22.173 1.00 89.62 87 ASN A N 1
ATOM 705 C CA . ASN A 1 87 ? 6.740 5.844 -22.977 1.00 89.62 87 ASN A CA 1
ATOM 706 C C . ASN A 1 87 ? 5.932 4.557 -23.186 1.00 89.62 87 ASN A C 1
ATOM 708 O O . ASN A 1 87 ? 4.704 4.599 -23.184 1.00 89.62 87 ASN A O 1
ATOM 712 N N . ILE A 1 88 ? 6.608 3.421 -23.384 1.00 90.56 88 ILE A N 1
ATOM 713 C CA . ILE A 1 88 ? 5.961 2.154 -23.758 1.00 90.56 88 ILE A CA 1
ATOM 714 C C . ILE A 1 88 ? 5.714 1.273 -22.535 1.00 90.56 88 ILE A C 1
ATOM 716 O O . ILE A 1 88 ? 4.615 0.742 -22.379 1.00 90.56 88 ILE A O 1
ATOM 720 N N . LEU A 1 89 ? 6.718 1.108 -21.666 1.00 91.44 89 LEU A N 1
ATOM 721 C CA . LEU A 1 89 ? 6.580 0.282 -20.462 1.00 91.44 89 LEU A CA 1
ATOM 722 C C . LEU A 1 89 ? 5.980 1.095 -19.317 1.00 91.44 89 LEU A C 1
ATOM 724 O O . LEU A 1 89 ? 5.104 0.620 -18.594 1.00 91.44 89 LEU A O 1
ATOM 728 N N . GLY A 1 90 ? 6.448 2.332 -19.156 1.00 89.69 90 GLY A N 1
ATOM 729 C CA . GLY A 1 90 ? 6.050 3.190 -18.053 1.00 89.69 90 GLY A CA 1
ATOM 730 C C . GLY A 1 90 ? 6.438 2.621 -16.682 1.00 89.69 90 GLY A C 1
ATOM 731 O O . GLY A 1 90 ? 7.098 1.579 -16.571 1.00 89.69 90 GLY A O 1
ATOM 732 N N . PRO A 1 91 ? 6.060 3.319 -15.601 1.00 88.19 91 PRO A N 1
ATOM 733 C CA . PRO A 1 91 ? 6.365 2.874 -14.254 1.00 88.19 91 PRO A CA 1
ATOM 734 C C . PRO A 1 91 ? 5.555 1.627 -13.880 1.00 88.19 91 PRO A C 1
ATOM 736 O O . PRO A 1 91 ? 4.350 1.536 -14.125 1.00 88.19 91 PRO A O 1
ATOM 739 N N . GLU A 1 92 ? 6.216 0.688 -13.210 1.00 86.38 92 GLU A N 1
ATOM 740 C CA . GLU A 1 92 ? 5.583 -0.442 -12.544 1.00 86.38 92 GLU A CA 1
ATOM 741 C C . GLU A 1 92 ? 4.603 0.088 -11.491 1.00 86.38 92 GLU A C 1
ATOM 743 O O . GLU A 1 92 ? 4.950 0.916 -10.636 1.00 86.38 92 GLU A O 1
ATOM 748 N N . LYS A 1 93 ? 3.353 -0.381 -11.552 1.00 80.31 93 LYS A N 1
ATOM 749 C CA . LYS A 1 93 ? 2.379 -0.061 -10.511 1.00 80.31 93 LYS A CA 1
ATOM 750 C C . LYS A 1 93 ? 2.890 -0.654 -9.209 1.00 80.31 93 LYS A C 1
ATOM 752 O O . LYS A 1 93 ? 3.198 -1.838 -9.139 1.00 80.31 93 LYS A O 1
ATOM 757 N N . SER A 1 94 ? 2.967 0.172 -8.167 1.00 72.62 94 SER A N 1
ATOM 758 C CA . SER A 1 94 ? 3.282 -0.352 -6.842 1.00 72.62 94 SER A CA 1
ATOM 759 C C . SER A 1 94 ? 2.227 -1.396 -6.477 1.00 72.62 94 SER A C 1
ATOM 761 O O . SER A 1 94 ? 1.036 -1.080 -6.588 1.00 72.62 94 SER A O 1
ATOM 763 N N . PRO A 1 95 ? 2.633 -2.608 -6.059 1.00 67.50 95 PRO A N 1
ATOM 764 C CA . PRO A 1 95 ? 1.678 -3.612 -5.633 1.00 67.50 95 PRO A CA 1
ATOM 765 C C . PRO A 1 95 ? 0.824 -3.021 -4.518 1.00 67.50 95 PRO A C 1
ATOM 767 O O . PRO A 1 95 ? 1.308 -2.254 -3.670 1.00 67.50 95 PRO A O 1
ATOM 770 N N . SER A 1 96 ? -0.466 -3.339 -4.548 1.00 67.81 96 SER A N 1
ATOM 771 C CA . SER A 1 96 ? -1.363 -2.906 -3.493 1.00 67.81 96 SER A CA 1
ATOM 772 C C . SER A 1 96 ? -0.847 -3.487 -2.176 1.00 67.81 96 SER A C 1
ATOM 774 O O . SER A 1 96 ? -0.564 -4.674 -2.032 1.00 67.81 96 SER A O 1
ATOM 776 N N . ARG A 1 97 ? -0.653 -2.608 -1.191 1.00 65.81 97 ARG A N 1
ATOM 777 C CA . ARG A 1 97 ? -0.006 -2.975 0.072 1.00 65.81 97 ARG A CA 1
ATOM 778 C C . ARG A 1 97 ? -0.864 -3.935 0.913 1.00 65.81 97 ARG A C 1
ATOM 780 O O . ARG A 1 97 ? -0.339 -4.526 1.851 1.00 65.81 97 ARG A O 1
ATOM 787 N N . ASN A 1 98 ? -2.153 -4.085 0.589 1.00 67.00 98 ASN A N 1
ATOM 788 C CA . ASN A 1 98 ? -3.138 -4.817 1.383 1.00 67.00 98 ASN A CA 1
ATOM 789 C C . ASN A 1 98 ? -4.114 -5.633 0.509 1.00 67.00 98 ASN A C 1
ATOM 791 O O . ASN A 1 98 ? -5.325 -5.507 0.667 1.00 67.00 98 ASN A O 1
ATOM 795 N N . ASP A 1 99 ? -3.617 -6.506 -0.366 1.00 78.12 99 ASP A N 1
ATOM 796 C CA . ASP A 1 99 ? -4.467 -7.328 -1.254 1.00 78.12 99 ASP A CA 1
ATOM 797 C C . ASP A 1 99 ? -5.471 -8.250 -0.531 1.00 78.12 99 ASP A C 1
ATOM 799 O O . ASP A 1 99 ? -6.417 -8.738 -1.144 1.00 78.12 99 ASP A O 1
ATOM 803 N N . TRP A 1 100 ? -5.307 -8.484 0.774 1.00 90.69 100 TRP A N 1
ATOM 804 C CA . TRP A 1 100 ? -6.249 -9.266 1.585 1.00 90.69 100 TRP A CA 1
ATOM 805 C C . TRP A 1 100 ? -7.338 -8.428 2.272 1.00 90.69 100 TRP A C 1
ATOM 807 O O . TRP A 1 100 ? -8.300 -8.992 2.800 1.00 90.69 100 TRP A O 1
ATOM 817 N N . PHE A 1 101 ? -7.173 -7.102 2.338 1.00 91.44 101 PHE A N 1
ATOM 818 C CA . PHE A 1 101 ? -8.112 -6.200 3.004 1.00 91.44 101 PHE A CA 1
ATOM 819 C C . PHE A 1 101 ? -9.111 -5.668 1.979 1.00 91.44 101 PHE A C 1
ATOM 821 O O . PHE A 1 101 ? -8.823 -4.730 1.241 1.00 91.44 101 PHE A O 1
ATOM 828 N N . ASP A 1 102 ? -10.286 -6.281 1.937 1.00 91.31 102 ASP A N 1
ATOM 829 C CA . ASP A 1 102 ? -11.336 -5.955 0.979 1.00 91.31 102 ASP A CA 1
ATOM 830 C C . ASP A 1 102 ? -12.481 -5.138 1.602 1.00 91.31 102 ASP A C 1
ATOM 832 O O . ASP A 1 102 ? -12.439 -4.739 2.769 1.00 91.31 102 ASP A O 1
ATOM 836 N N . ALA A 1 103 ? -13.525 -4.884 0.808 1.00 93.69 103 ALA A N 1
ATOM 837 C CA . ALA A 1 103 ? -14.675 -4.077 1.210 1.00 93.69 103 ALA A CA 1
ATOM 838 C C . ALA A 1 103 ? -15.406 -4.627 2.453 1.00 93.69 103 ALA A C 1
ATOM 840 O O . ALA A 1 103 ? -15.965 -3.849 3.225 1.00 93.69 103 ALA A O 1
ATOM 841 N N . GLU A 1 104 ? -15.382 -5.945 2.689 1.00 95.25 104 GLU A N 1
ATOM 842 C CA . GLU A 1 104 ? -15.969 -6.543 3.898 1.00 95.25 104 GLU A CA 1
ATOM 843 C C . GLU A 1 104 ? -15.132 -6.201 5.138 1.00 95.25 104 GLU A C 1
ATOM 845 O O . GLU A 1 104 ? -15.684 -5.816 6.172 1.00 95.25 104 GLU A O 1
ATOM 850 N N . CYS A 1 105 ? -13.799 -6.281 5.029 1.00 94.94 105 CYS A N 1
ATOM 851 C CA . CYS A 1 105 ? -12.885 -5.847 6.088 1.00 94.94 105 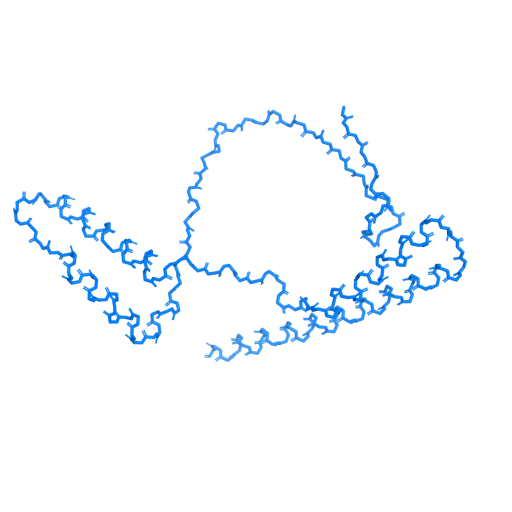CYS A CA 1
ATOM 852 C C . CYS A 1 105 ? -13.059 -4.352 6.402 1.00 94.94 105 CYS A C 1
ATOM 854 O O . CYS A 1 105 ? -13.064 -3.948 7.571 1.00 94.94 105 CYS A O 1
ATOM 856 N N . GLU A 1 106 ? -13.243 -3.522 5.375 1.00 94.94 106 GLU A N 1
ATOM 857 C CA . GLU A 1 106 ? -13.498 -2.093 5.549 1.00 94.94 106 GLU A CA 1
ATOM 858 C C . GLU A 1 106 ? -14.829 -1.834 6.266 1.00 94.94 106 GLU A C 1
ATOM 860 O O . GLU A 1 106 ? -14.872 -1.081 7.244 1.00 94.94 106 GLU A O 1
ATOM 865 N N . ASP A 1 107 ? -15.907 -2.490 5.832 1.00 97.19 107 ASP A N 1
ATOM 866 C CA . ASP A 1 107 ? -17.233 -2.310 6.414 1.00 97.19 107 ASP A CA 1
ATOM 867 C C . ASP A 1 107 ? -17.290 -2.766 7.878 1.00 97.19 107 ASP A C 1
ATOM 869 O O . ASP A 1 107 ? -17.767 -2.018 8.738 1.00 97.19 107 ASP A O 1
ATOM 873 N N . ILE A 1 108 ? -16.734 -3.937 8.212 1.00 96.81 108 ILE A N 1
ATOM 874 C CA . ILE A 1 108 ? -16.722 -4.400 9.606 1.00 96.81 108 ILE A CA 1
ATOM 875 C C . ILE A 1 108 ? -15.850 -3.502 10.493 1.00 96.81 108 ILE A C 1
ATOM 877 O O . ILE A 1 108 ? -16.231 -3.178 11.624 1.00 96.81 108 ILE A O 1
ATOM 881 N N . THR A 1 109 ? -14.722 -3.010 9.969 1.00 96.19 109 THR A N 1
ATOM 882 C CA . THR A 1 109 ? -13.861 -2.045 10.668 1.00 96.19 109 THR A CA 1
ATOM 883 C C . THR A 1 109 ? -14.599 -0.732 10.919 1.00 96.19 109 THR A C 1
ATOM 885 O O . THR A 1 109 ? -14.524 -0.180 12.022 1.00 96.19 109 THR A O 1
ATOM 888 N N . ARG A 1 110 ? -15.359 -0.242 9.933 1.00 96.75 110 ARG A N 1
ATOM 889 C CA . ARG A 1 110 ? -16.200 0.953 10.059 1.00 96.75 110 ARG A CA 1
ATOM 890 C C . ARG A 1 110 ? -17.268 0.767 11.135 1.00 96.75 110 ARG A C 1
ATOM 892 O O . ARG A 1 110 ? -17.320 1.574 12.063 1.00 96.75 110 ARG A O 1
ATOM 899 N N . ARG A 1 111 ? -18.030 -0.332 11.097 1.00 97.31 111 ARG A N 1
ATOM 900 C CA . ARG A 1 111 ? -19.046 -0.662 12.117 1.00 97.31 111 ARG A CA 1
ATOM 901 C C . ARG A 1 111 ? -18.443 -0.732 13.523 1.00 97.31 111 ARG A C 1
ATOM 903 O O . ARG A 1 111 ? -18.994 -0.142 14.456 1.00 97.31 111 ARG A O 1
ATOM 910 N N . LYS A 1 112 ? -17.286 -1.391 13.680 1.00 96.25 112 LYS A N 1
ATOM 911 C CA . LYS A 1 112 ? -16.531 -1.438 14.947 1.00 96.25 112 LYS A CA 1
ATOM 912 C C . LYS A 1 112 ? -16.167 -0.032 15.431 1.00 96.25 112 LYS A C 1
ATOM 914 O O . LYS A 1 112 ? -16.363 0.287 16.605 1.00 96.25 112 LYS A O 1
ATOM 919 N N . ASN A 1 113 ? -15.644 0.812 14.545 1.00 95.31 113 ASN A N 1
ATOM 920 C CA . ASN A 1 113 ? -15.216 2.168 14.886 1.00 95.31 113 ASN A CA 1
ATOM 921 C C . ASN A 1 113 ? -16.393 3.085 15.238 1.00 95.31 113 ASN A C 1
ATOM 923 O O . ASN A 1 113 ? -16.277 3.905 16.148 1.00 95.31 113 ASN A O 1
ATOM 927 N N . ASP A 1 114 ? -17.541 2.925 14.589 1.00 95.19 114 ASP A N 1
ATOM 928 C CA . ASP A 1 114 ? -18.743 3.683 14.932 1.00 95.19 114 ASP A CA 1
ATOM 929 C C . ASP A 1 114 ? -19.330 3.238 16.276 1.00 95.19 114 ASP A C 1
ATOM 931 O O . ASP A 1 114 ? -19.684 4.082 17.103 1.00 95.19 114 ASP A O 1
ATOM 935 N N . ALA A 1 115 ? -19.327 1.934 16.571 1.00 95.12 115 ALA A N 1
ATOM 936 C CA . ALA A 1 115 ? -19.670 1.433 17.901 1.00 95.12 115 ALA A CA 1
ATOM 937 C C . ALA A 1 115 ? -18.700 1.945 18.981 1.00 95.12 115 ALA A C 1
ATOM 939 O O . ALA A 1 115 ? -19.137 2.327 20.069 1.00 95.12 115 ALA A O 1
ATOM 940 N N . TYR A 1 116 ? -17.401 2.033 18.673 1.00 94.25 116 TYR A N 1
ATOM 941 C CA . TYR A 1 116 ? -16.406 2.636 19.561 1.00 94.25 116 TYR A CA 1
ATOM 942 C C . TYR A 1 116 ? -16.725 4.110 19.855 1.00 94.25 116 TYR A C 1
ATOM 944 O O . TYR A 1 116 ? -16.760 4.501 21.022 1.00 94.25 116 TYR A O 1
ATOM 952 N N . LYS A 1 117 ? -17.047 4.918 18.832 1.00 93.00 117 LYS A N 1
ATOM 953 C CA . LYS A 1 117 ? -17.468 6.322 19.016 1.00 93.00 117 LYS A CA 1
ATOM 954 C C . LYS A 1 117 ? -18.722 6.425 19.892 1.00 93.00 117 LYS A C 1
ATOM 956 O O . LYS A 1 117 ? -18.750 7.222 20.828 1.00 93.00 117 LYS A O 1
ATOM 961 N N . GLN A 1 118 ? -19.736 5.594 19.640 1.00 93.44 118 GLN A N 1
ATOM 962 C CA . GLN A 1 118 ? -20.978 5.578 20.425 1.00 93.44 118 GLN A CA 1
ATOM 963 C C . GLN A 1 118 ? -20.743 5.194 21.893 1.00 93.44 118 GLN A C 1
ATOM 965 O O . GLN A 1 118 ? -21.379 5.772 22.784 1.00 93.44 118 GLN A O 1
ATOM 970 N N . MET A 1 119 ? -19.850 4.230 22.145 1.00 93.50 119 MET A N 1
ATOM 971 C CA .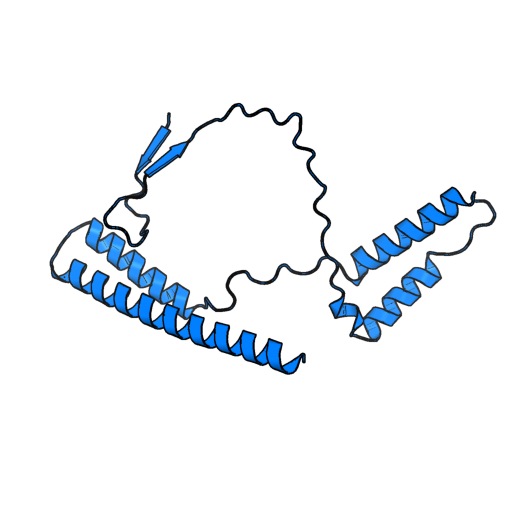 MET A 1 119 ? -19.437 3.800 23.485 1.00 93.50 119 MET A CA 1
ATOM 972 C C . MET A 1 119 ? -18.641 4.895 24.206 1.00 93.50 119 MET A C 1
ATOM 974 O O . MET A 1 119 ? -18.864 5.117 25.395 1.00 93.50 119 MET A O 1
ATOM 978 N N . GLN A 1 120 ? -17.744 5.593 23.502 1.00 90.31 120 GLN A N 1
ATOM 979 C CA . GLN A 1 120 ? -16.966 6.704 24.059 1.00 90.31 120 GLN A CA 1
ATOM 980 C C . GLN A 1 120 ? -17.855 7.884 24.470 1.00 90.31 120 GLN A C 1
ATOM 982 O O . GLN A 1 120 ? -17.618 8.478 25.517 1.00 90.31 120 GLN A O 1
ATOM 987 N N . GLN A 1 121 ? -18.906 8.187 23.700 1.00 90.12 121 GLN A N 1
ATOM 988 C CA . GLN A 1 121 ? -19.874 9.235 24.050 1.00 90.12 121 GLN A CA 1
ATOM 989 C C . GLN A 1 121 ? -20.668 8.906 25.322 1.00 90.12 121 GLN A C 1
ATOM 991 O O . GLN A 1 121 ? -20.873 9.773 26.166 1.00 90.12 121 GLN A O 1
ATOM 996 N N . ARG A 1 122 ? -21.140 7.658 25.466 1.00 90.94 122 ARG A N 1
ATOM 997 C CA . ARG A 1 122 ? -21.871 7.203 26.660 1.00 90.94 122 ARG A CA 1
ATOM 998 C C . ARG A 1 122 ? -21.583 5.730 26.926 1.00 90.94 122 ARG A C 1
ATOM 1000 O O . ARG A 1 122 ? -22.019 4.863 26.169 1.00 90.94 122 ARG A O 1
ATOM 1007 N N . LYS A 1 123 ? -20.901 5.450 28.036 1.00 89.50 123 LYS A N 1
ATOM 1008 C CA . LYS A 1 123 ? -20.484 4.098 28.431 1.00 89.50 123 LYS A CA 1
ATOM 1009 C C . LYS A 1 123 ? -21.623 3.338 29.118 1.00 89.50 123 LYS A C 1
ATOM 1011 O O . LYS A 1 123 ? -21.659 3.241 30.338 1.00 89.50 123 LYS A O 1
ATOM 1016 N N . THR A 1 124 ? -22.557 2.798 28.337 1.00 96.19 124 THR A N 1
ATOM 1017 C CA . THR A 1 124 ? -23.571 1.850 28.836 1.00 96.19 124 THR A CA 1
ATOM 1018 C C . THR A 1 124 ? -23.100 0.406 28.659 1.00 96.19 124 THR A C 1
ATOM 1020 O O . THR A 1 124 ? -22.286 0.122 27.776 1.00 96.19 124 THR A O 1
ATOM 1023 N N . ARG A 1 125 ? -23.629 -0.524 29.469 1.00 95.00 125 ARG A N 1
ATOM 1024 C CA . ARG A 1 125 ? -23.327 -1.964 29.351 1.00 95.00 125 ARG A CA 1
ATOM 1025 C C . ARG A 1 125 ? -23.625 -2.491 27.944 1.00 95.00 125 ARG A C 1
ATOM 1027 O O . ARG A 1 125 ? -22.809 -3.206 27.376 1.00 95.00 125 ARG A O 1
ATOM 1034 N N . GLU A 1 126 ? -24.750 -2.077 27.367 1.00 96.69 126 GLU A N 1
ATOM 1035 C CA . GLU A 1 126 ? -25.164 -2.445 26.011 1.00 96.69 126 GLU A CA 1
ATOM 1036 C C . GLU A 1 126 ? -24.163 -1.971 24.947 1.00 96.69 126 GLU A C 1
ATOM 1038 O O . GLU A 1 126 ? -23.688 -2.765 24.140 1.00 96.69 126 GLU A O 1
ATOM 1043 N N . LYS A 1 127 ? -23.762 -0.692 24.978 1.00 94.88 127 LYS A N 1
ATOM 1044 C CA . LYS A 1 127 ? -22.803 -0.136 24.010 1.00 94.88 127 LYS A CA 1
ATOM 1045 C C . LYS A 1 127 ? -21.421 -0.772 24.130 1.00 94.88 127 LYS A C 1
ATOM 1047 O O . LYS A 1 127 ? -20.765 -1.011 23.118 1.00 94.88 127 LYS A O 1
ATOM 1052 N N . GLN A 1 128 ? -20.986 -1.067 25.356 1.00 94.69 128 GLN A N 1
ATOM 1053 C CA . GLN A 1 128 ? -19.747 -1.808 25.592 1.00 94.69 128 GLN A CA 1
ATOM 1054 C C . GLN A 1 128 ? -19.820 -3.221 25.015 1.00 94.69 128 GLN A C 1
ATOM 1056 O O . GLN A 1 128 ? -18.863 -3.668 24.386 1.00 94.69 128 GLN A O 1
ATOM 1061 N N . GLN A 1 129 ? -20.942 -3.913 25.217 1.00 96.88 129 GLN A N 1
ATOM 1062 C CA . GLN A 1 129 ? -21.142 -5.259 24.695 1.00 96.88 129 GLN A CA 1
ATOM 1063 C C . GLN A 1 129 ? -21.154 -5.255 23.161 1.00 96.88 129 GLN A C 1
ATOM 1065 O O . GLN A 1 129 ? -20.368 -5.973 22.550 1.00 96.88 129 GLN A O 1
ATOM 1070 N N . LYS A 1 130 ? -21.906 -4.335 22.547 1.00 97.00 130 LYS A N 1
ATOM 1071 C CA . LYS A 1 130 ? -21.937 -4.130 21.093 1.00 97.00 130 LYS A CA 1
ATOM 1072 C C . LYS A 1 130 ? -20.545 -3.895 20.501 1.00 97.00 130 LYS A C 1
ATOM 1074 O O . LYS A 1 130 ? -20.189 -4.511 19.501 1.00 97.00 130 LYS A O 1
ATOM 1079 N N . TYR A 1 131 ? -19.734 -3.033 21.122 1.00 95.62 131 TYR A N 1
ATOM 1080 C CA . TYR A 1 131 ? -18.352 -2.817 20.685 1.00 95.62 131 TYR A CA 1
ATOM 1081 C C . TYR A 1 131 ? -17.497 -4.086 20.821 1.00 95.62 131 TYR A C 1
ATOM 1083 O O . TYR A 1 131 ? -16.750 -4.418 19.902 1.00 95.62 131 TYR A O 1
ATOM 1091 N N . LYS A 1 132 ? -17.605 -4.814 21.942 1.00 95.69 132 LYS A N 1
ATOM 1092 C CA . LYS A 1 132 ? -16.865 -6.069 22.154 1.00 95.69 132 LYS A CA 1
ATOM 1093 C C . LYS A 1 132 ? -17.213 -7.120 21.103 1.00 95.69 132 LYS A C 1
ATOM 1095 O O . LYS A 1 132 ? -16.302 -7.785 20.614 1.00 95.69 132 LYS A O 1
ATOM 1100 N N . ASP A 1 133 ? -18.486 -7.250 20.753 1.00 97.38 133 ASP A N 1
ATOM 1101 C CA . ASP A 1 133 ? -18.947 -8.239 19.779 1.00 97.38 133 ASP A CA 1
ATOM 1102 C C . ASP A 1 133 ? -18.481 -7.883 18.364 1.00 97.38 133 ASP A C 1
ATOM 1104 O O . ASP A 1 133 ? -17.815 -8.702 17.732 1.00 97.38 133 ASP A O 1
ATOM 1108 N N . LEU A 1 134 ? -18.647 -6.626 17.935 1.00 97.38 134 LEU A N 1
ATOM 1109 C CA . LEU A 1 134 ? -18.117 -6.149 16.648 1.00 97.38 134 LEU A CA 1
ATOM 1110 C C . LEU A 1 134 ? -16.587 -6.241 16.567 1.00 97.38 134 LEU A C 1
ATOM 1112 O O . LEU A 1 134 ? -16.033 -6.548 15.514 1.00 97.38 134 LEU A O 1
ATOM 1116 N N . ARG A 1 135 ? -15.874 -6.016 17.679 1.00 96.19 135 ARG A N 1
ATOM 1117 C CA . ARG A 1 135 ? -14.416 -6.204 17.742 1.00 96.19 135 ARG A CA 1
ATOM 1118 C C . ARG A 1 135 ? -14.026 -7.672 17.574 1.00 96.19 135 ARG A C 1
ATOM 1120 O O . ARG A 1 135 ? -13.024 -7.960 16.926 1.00 96.19 135 ARG A O 1
ATOM 1127 N N . ARG A 1 136 ? -14.769 -8.612 18.165 1.00 96.88 136 ARG A N 1
ATOM 1128 C CA . ARG A 1 136 ? -14.511 -10.054 17.990 1.00 96.88 136 ARG A CA 1
ATOM 1129 C C . ARG A 1 136 ? -14.770 -10.485 16.551 1.00 96.88 136 ARG A C 1
ATOM 1131 O O . ARG A 1 136 ? -13.943 -11.200 15.990 1.00 96.88 136 ARG A O 1
ATOM 1138 N N . GLU A 1 137 ? -15.874 -10.022 15.973 1.00 96.88 137 GLU A N 1
ATOM 1139 C CA . GLU A 1 137 ? -16.265 -10.294 14.591 1.00 96.88 137 GLU A CA 1
ATOM 1140 C C . GLU A 1 137 ? -15.212 -9.777 13.600 1.00 96.88 137 GLU A C 1
ATOM 1142 O O . GLU A 1 137 ? -14.667 -10.565 12.826 1.00 96.88 137 GLU A O 1
ATOM 1147 N N . GLU A 1 138 ? -14.812 -8.505 13.719 1.00 97.44 138 GLU A N 1
ATOM 1148 C CA . GLU A 1 138 ? -13.739 -7.897 12.917 1.00 97.44 138 GLU A CA 1
ATOM 1149 C C . GLU A 1 138 ? -12.444 -8.717 12.993 1.00 97.44 138 GLU A C 1
ATOM 1151 O O . GLU A 1 138 ? -11.875 -9.100 11.969 1.00 97.44 138 GLU A O 1
ATOM 1156 N N . LYS A 1 139 ? -11.990 -9.074 14.204 1.00 96.00 139 LYS A N 1
ATOM 1157 C CA . LYS A 1 139 ? -10.775 -9.887 14.370 1.00 96.00 139 LYS A CA 1
ATOM 1158 C C . LYS A 1 139 ? -10.912 -11.301 13.810 1.00 96.00 139 LYS A C 1
ATOM 1160 O O . LYS A 1 139 ? -9.886 -11.880 13.451 1.00 96.00 139 LYS A O 1
ATOM 1165 N N . CYS A 1 140 ? -12.110 -11.880 13.785 1.00 96.94 140 CYS A N 1
ATOM 1166 C CA . CYS A 1 140 ? -12.347 -13.195 13.193 1.00 96.94 140 CYS A CA 1
ATOM 1167 C C . CYS A 1 140 ? -12.231 -13.123 11.666 1.00 96.94 140 CYS A C 1
ATOM 1169 O O . CYS A 1 140 ? -11.458 -13.882 11.077 1.00 96.94 140 CYS A O 1
ATOM 1171 N N . ILE A 1 141 ? -12.922 -12.160 11.047 1.00 96.25 141 ILE A N 1
ATOM 1172 C CA . ILE A 1 141 ? -12.913 -11.944 9.595 1.00 96.25 141 ILE A CA 1
ATOM 1173 C C . ILE A 1 141 ? -11.498 -11.617 9.118 1.00 96.25 141 ILE A C 1
ATOM 1175 O O . ILE A 1 141 ? -10.979 -12.303 8.238 1.00 96.25 141 ILE A O 1
ATOM 1179 N N . HIS A 1 142 ? -10.821 -10.658 9.758 1.00 95.31 142 HIS A N 1
ATOM 1180 C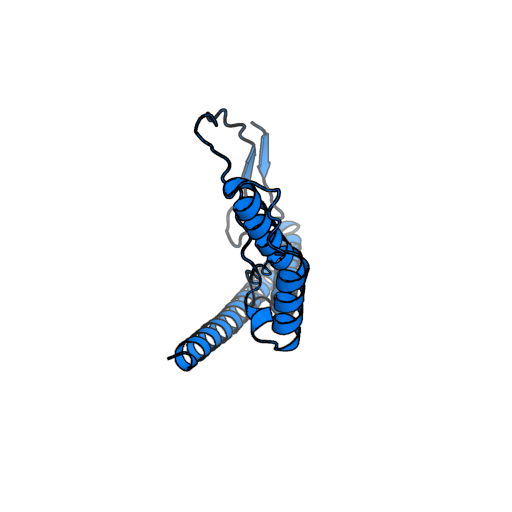 CA . HIS A 1 142 ? -9.460 -10.276 9.376 1.00 95.31 142 HIS A CA 1
ATOM 1181 C C . HIS A 1 142 ? -8.484 -11.452 9.468 1.00 95.31 142 HIS A C 1
ATOM 1183 O O . HIS A 1 142 ? -7.697 -11.670 8.550 1.00 95.31 142 HIS A O 1
ATOM 1189 N N . ARG A 1 143 ? -8.548 -12.252 10.544 1.00 95.62 143 ARG A N 1
ATOM 1190 C CA . ARG A 1 143 ? -7.699 -13.448 10.682 1.00 95.62 143 ARG A CA 1
ATOM 1191 C C . ARG A 1 143 ? -7.975 -14.473 9.588 1.00 95.62 143 ARG A C 1
ATOM 1193 O O . ARG A 1 143 ? -7.029 -15.024 9.031 1.00 95.62 143 ARG A O 1
ATOM 1200 N N . ARG A 1 144 ? -9.249 -14.721 9.270 1.00 96.06 144 ARG A N 1
ATOM 1201 C CA . ARG A 1 144 ? -9.647 -15.662 8.217 1.00 96.06 144 ARG A CA 1
ATOM 1202 C C . ARG A 1 144 ? -9.130 -15.215 6.850 1.00 96.06 144 ARG A C 1
ATOM 1204 O O . ARG A 1 144 ? -8.465 -16.002 6.184 1.00 96.06 144 ARG A O 1
ATOM 1211 N N . LYS A 1 145 ? -9.391 -13.964 6.455 1.00 94.94 145 LYS A N 1
ATOM 1212 C CA . LYS A 1 145 ? -8.985 -13.439 5.140 1.00 94.94 145 LYS A CA 1
ATOM 1213 C C . LYS A 1 145 ? -7.478 -13.379 4.984 1.00 94.94 145 LYS A C 1
ATOM 1215 O O . LYS A 1 145 ? -6.951 -13.834 3.975 1.00 94.94 145 LYS A O 1
ATOM 1220 N N . ARG A 1 146 ? -6.783 -12.921 6.025 1.00 93.62 146 ARG A N 1
ATOM 1221 C CA . ARG A 1 146 ? -5.323 -12.919 6.049 1.00 93.62 146 ARG A CA 1
ATOM 1222 C C . ARG A 1 146 ? -4.749 -14.325 5.854 1.00 93.62 146 ARG A C 1
ATOM 1224 O O . ARG A 1 146 ? -3.864 -14.488 5.027 1.00 93.62 146 ARG A O 1
ATOM 1231 N N . LYS A 1 147 ? -5.294 -15.343 6.533 1.00 94.69 147 LYS A N 1
ATOM 1232 C CA . LYS A 1 147 ? -4.844 -16.737 6.379 1.00 94.69 147 LYS A CA 1
ATOM 1233 C C . LYS A 1 147 ? -5.066 -17.278 4.960 1.00 94.69 147 LYS A C 1
ATOM 1235 O O . LYS A 1 147 ? -4.205 -17.979 4.442 1.00 94.69 147 LYS A O 1
ATOM 1240 N N . ILE A 1 148 ? -6.208 -16.974 4.339 1.00 94.19 148 ILE A N 1
ATOM 1241 C CA . ILE A 1 148 ? -6.503 -17.386 2.954 1.00 94.19 148 ILE A CA 1
ATOM 1242 C C . ILE A 1 148 ? -5.506 -16.745 1.986 1.00 94.19 148 ILE A C 1
ATOM 1244 O O . ILE A 1 148 ? -4.945 -17.431 1.139 1.00 94.19 148 ILE A O 1
ATOM 1248 N N . TYR A 1 149 ? -5.255 -15.447 2.144 1.00 92.25 149 TYR A N 1
ATOM 1249 C CA . TYR A 1 149 ? -4.291 -14.721 1.326 1.00 92.25 149 TYR A CA 1
ATOM 1250 C C . TYR A 1 149 ? -2.864 -15.257 1.484 1.00 92.25 149 TYR A C 1
ATOM 1252 O O . TYR A 1 149 ? -2.196 -15.518 0.490 1.00 92.25 149 TYR A O 1
ATOM 1260 N N . GLU A 1 150 ? -2.416 -15.483 2.722 1.00 91.69 150 GLU A N 1
ATOM 1261 C CA . GLU A 1 150 ? -1.100 -16.070 3.005 1.00 91.69 150 GLU A CA 1
ATOM 1262 C C . GLU A 1 150 ? -0.959 -17.470 2.378 1.00 91.69 150 GLU A C 1
ATOM 1264 O O . GLU A 1 150 ? 0.090 -17.778 1.820 1.00 91.69 150 GLU A O 1
ATOM 1269 N N . LYS A 1 151 ? -2.022 -18.291 2.396 1.00 94.12 151 LYS A N 1
ATOM 1270 C CA . LYS A 1 151 ? -2.043 -19.601 1.724 1.00 94.12 151 LYS A CA 1
ATOM 1271 C C . LYS A 1 151 ? -1.938 -19.472 0.203 1.00 94.12 151 LYS A C 1
ATOM 1273 O O . LYS A 1 151 ? -1.152 -20.190 -0.397 1.00 94.12 151 LYS A O 1
ATOM 1278 N N . ARG A 1 152 ? -2.682 -18.540 -0.404 1.00 91.56 152 ARG A N 1
ATOM 1279 C CA . ARG A 1 152 ? -2.636 -18.292 -1.854 1.00 91.56 152 ARG A CA 1
ATOM 1280 C C . ARG A 1 152 ? -1.234 -17.884 -2.308 1.00 91.56 152 ARG A C 1
ATOM 1282 O O . ARG A 1 152 ? -0.731 -18.439 -3.274 1.00 91.56 152 ARG A O 1
ATOM 1289 N N . ILE A 1 153 ? -0.586 -16.965 -1.584 1.00 89.69 153 ILE A N 1
ATOM 1290 C CA . ILE A 1 153 ? 0.800 -16.568 -1.884 1.00 89.69 153 ILE A CA 1
ATOM 1291 C C . ILE A 1 153 ? 1.738 -17.774 -1.811 1.00 89.69 153 ILE A C 1
ATOM 1293 O O . ILE A 1 153 ? 2.620 -17.916 -2.651 1.00 89.69 153 ILE A O 1
ATOM 1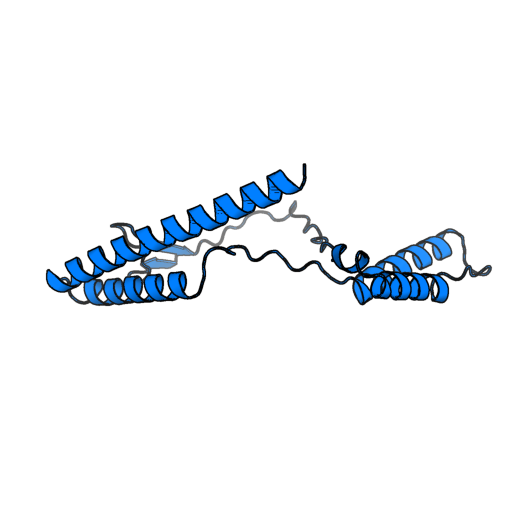297 N N . LEU A 1 154 ? 1.574 -18.631 -0.800 1.00 90.81 154 LEU A N 1
ATOM 1298 C CA . LEU A 1 154 ? 2.413 -19.817 -0.650 1.00 90.81 154 LEU A CA 1
ATOM 1299 C C . LEU A 1 154 ? 2.264 -20.765 -1.850 1.00 90.81 154 LEU A C 1
ATOM 1301 O O . LEU A 1 154 ? 3.271 -21.207 -2.390 1.00 90.81 154 LEU A O 1
ATOM 1305 N N . GLU A 1 155 ? 1.033 -21.012 -2.299 1.00 93.62 155 GLU A N 1
ATOM 1306 C CA . GLU A 1 155 ? 0.742 -21.849 -3.472 1.00 93.62 155 GLU A CA 1
ATOM 1307 C C . GLU A 1 155 ? 1.312 -21.244 -4.771 1.00 93.62 155 GLU A C 1
ATOM 1309 O O . GLU A 1 155 ? 1.922 -21.954 -5.567 1.00 93.62 155 GLU A O 1
ATOM 1314 N N . GLU A 1 156 ? 1.183 -19.926 -4.969 1.00 89.19 156 GLU A N 1
ATOM 1315 C CA . GLU A 1 156 ? 1.780 -19.207 -6.108 1.00 89.19 156 GLU A CA 1
ATOM 1316 C C . GLU A 1 156 ? 3.316 -19.322 -6.121 1.00 89.19 156 GLU A C 1
ATOM 1318 O O . GLU A 1 156 ? 3.914 -19.510 -7.179 1.00 89.19 156 GLU A O 1
ATOM 1323 N N . LEU A 1 157 ? 3.964 -19.247 -4.954 1.00 88.56 157 LEU A N 1
ATOM 1324 C CA . LEU A 1 157 ? 5.415 -19.421 -4.824 1.00 88.56 157 LEU A CA 1
ATOM 1325 C C . LEU A 1 157 ? 5.864 -20.867 -5.066 1.00 88.56 157 LEU A C 1
ATOM 1327 O O . LEU A 1 157 ? 6.950 -21.080 -5.604 1.00 88.56 157 LEU A O 1
ATOM 1331 N N . GLU A 1 158 ? 5.065 -21.854 -4.664 1.00 88.94 158 GLU A N 1
ATOM 1332 C CA . GLU A 1 158 ? 5.346 -23.270 -4.920 1.00 88.94 158 GLU A CA 1
ATOM 1333 C C . GLU A 1 158 ? 5.233 -23.614 -6.409 1.00 88.94 158 GLU A C 1
ATOM 1335 O O . GLU A 1 158 ? 6.066 -24.361 -6.911 1.00 88.94 158 GLU A O 1
ATOM 1340 N N . ALA A 1 159 ? 4.275 -23.026 -7.132 1.00 87.94 159 ALA A N 1
ATOM 1341 C CA . ALA A 1 159 ? 4.085 -23.246 -8.569 1.00 87.94 159 ALA A CA 1
ATOM 1342 C C . ALA A 1 159 ? 5.182 -22.626 -9.462 1.00 87.94 159 ALA A C 1
ATOM 1344 O O . ALA A 1 159 ? 5.256 -22.936 -10.649 1.00 87.94 159 ALA A O 1
ATOM 1345 N N . LEU A 1 160 ? 6.007 -21.730 -8.911 1.00 81.06 160 LEU A N 1
ATOM 1346 C CA . LEU A 1 160 ? 7.143 -21.106 -9.601 1.00 81.06 160 LEU A CA 1
ATOM 1347 C C . LEU A 1 160 ? 8.455 -21.903 -9.461 1.00 81.06 160 LEU A C 1
ATOM 1349 O O . LEU A 1 160 ? 9.465 -21.484 -10.032 1.00 81.06 160 LEU A O 1
ATOM 1353 N N . LYS A 1 161 ? 8.462 -22.997 -8.686 1.00 55.75 161 LYS A N 1
ATOM 1354 C CA . LYS A 1 161 ? 9.584 -23.944 -8.586 1.00 55.75 161 LYS A CA 1
ATOM 1355 C C . LYS A 1 161 ? 9.488 -25.036 -9.642 1.00 55.75 161 LYS A C 1
ATOM 1357 O O . LYS A 1 161 ? 10.572 -25.435 -10.117 1.00 55.75 161 LYS A O 1
#

Sequence (161 aa):
MDVRTYRGANIDSDHFLVGTRIRARISNAKKERSTKTTRLNIELLKNPQTVERFQNYIETNCIINENLTISEQWEMCKNNIKDAANNILGPEKSPSRNDWFDAECEDITRRKNDAYKQMQQRKTREKQQKYKDLRREEKCIHRRKRKIYEKRILEELEALK